Protein AF-A0A2R6G5T6-F1 (afdb_monomer_lite)

Radius of gyration: 31.31 Å; chains: 1; bounding box: 74×62×51 Å

Sequence (85 aa):
MPDYTITLLERDQAQLEQLAEEEFVSREEAIEELLRAGIEAYRTGGSDDVAGTDISEEFADDMWDTAEDPGARGESHGQDDGYSF

Foldseek 3Di:
DDDDDDDDDPVVVVVLVVVCVPPHPDSVVSVVVVVVVVCVVVCVPDDPPPPDPPPVVVVVVVVVVVPPDPPPPDDDDDDDDDDDD

pLDDT: mean 72.75, std 19.82, range [36.94, 97.69]

Structure (mmCIF, N/CA/C/O backbone):
data_AF-A0A2R6G5T6-F1
#
_entry.id   AF-A0A2R6G5T6-F1
#
loop_
_atom_site.group_PDB
_atom_site.id
_atom_site.type_symbol
_atom_site.label_atom_id
_atom_site.label_alt_id
_atom_site.label_comp_id
_atom_site.label_asym_id
_atom_site.label_entity_id
_atom_site.label_seq_id
_atom_site.pdbx_PDB_ins_code
_atom_site.Cartn_x
_atom_site.Cartn_y
_atom_site.Cartn_z
_atom_site.occupancy
_atom_site.B_iso_or_equiv
_atom_site.auth_seq_id
_atom_site.auth_comp_id
_atom_site.auth_asym_id
_atom_site.auth_atom_id
_atom_site.pdbx_PDB_model_num
ATOM 1 N N . MET A 1 1 ? -10.529 9.948 -12.231 1.00 74.69 1 MET A N 1
ATOM 2 C CA . MET A 1 1 ? -9.909 8.721 -12.766 1.00 74.69 1 MET A CA 1
ATOM 3 C C . MET A 1 1 ? -11.019 7.804 -13.257 1.00 74.69 1 MET A C 1
ATOM 5 O O . MET A 1 1 ? -12.144 8.014 -12.823 1.00 74.69 1 MET A O 1
ATOM 9 N N . PRO A 1 2 ? -10.768 6.874 -14.191 1.00 84.94 2 PRO A N 1
ATOM 10 C CA . PRO A 1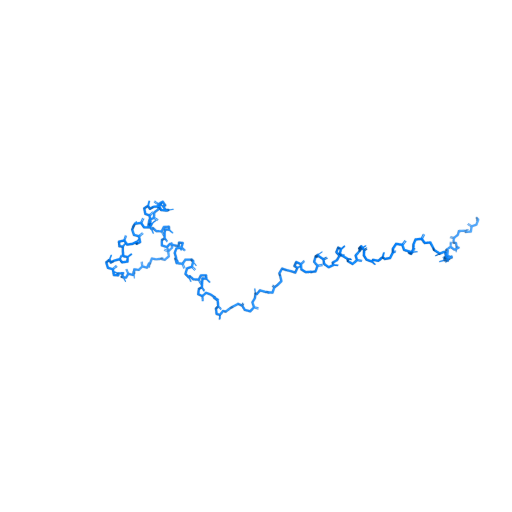 2 ? -11.715 5.793 -14.458 1.00 84.94 2 PRO A CA 1
ATOM 11 C C . PRO A 1 2 ? -11.850 4.882 -13.228 1.00 84.94 2 PRO A C 1
ATOM 13 O O . PRO A 1 2 ? -10.851 4.595 -12.572 1.00 84.94 2 PRO A O 1
ATOM 16 N N . ASP A 1 3 ? -13.069 4.426 -12.946 1.00 89.12 3 ASP A N 1
ATOM 17 C CA . ASP A 1 3 ? -13.375 3.542 -11.820 1.00 89.12 3 ASP A CA 1
ATOM 18 C C . ASP A 1 3 ? -13.380 2.072 -12.252 1.00 89.12 3 ASP A C 1
ATOM 20 O O . ASP A 1 3 ? -13.966 1.709 -13.277 1.00 89.12 3 ASP A O 1
ATOM 24 N N . TYR A 1 4 ? -12.766 1.213 -11.440 1.00 88.12 4 TYR A N 1
ATOM 25 C CA . TYR A 1 4 ? -12.715 -0.230 -11.667 1.00 88.12 4 TYR A CA 1
ATOM 26 C C . TYR A 1 4 ? -13.186 -0.989 -10.429 1.00 88.12 4 TYR A C 1
ATOM 28 O O . TYR A 1 4 ? -12.975 -0.569 -9.295 1.00 88.12 4 TYR A O 1
ATOM 36 N N . THR A 1 5 ? -13.809 -2.146 -10.643 1.00 89.81 5 THR A N 1
ATOM 37 C CA . THR A 1 5 ? -14.225 -3.048 -9.565 1.00 89.81 5 THR A CA 1
ATOM 38 C C . THR A 1 5 ? -13.573 -4.403 -9.771 1.00 89.81 5 THR A C 1
ATOM 40 O O . THR A 1 5 ? -13.726 -5.019 -10.824 1.00 89.81 5 THR A O 1
ATOM 43 N N . ILE A 1 6 ? -12.857 -4.866 -8.750 1.00 88.12 6 ILE A N 1
ATOM 44 C CA . ILE A 1 6 ? -12.211 -6.177 -8.723 1.00 88.12 6 ILE A CA 1
ATOM 45 C C . ILE A 1 6 ? -12.706 -6.961 -7.512 1.00 88.12 6 ILE A C 1
ATOM 47 O O . ILE A 1 6 ? -13.063 -6.384 -6.485 1.00 88.12 6 ILE A O 1
ATOM 51 N N . THR A 1 7 ? -12.726 -8.284 -7.628 1.00 93.44 7 THR A N 1
ATOM 52 C CA . THR A 1 7 ? -13.061 -9.172 -6.514 1.00 93.44 7 THR A CA 1
ATOM 53 C C . THR A 1 7 ? -11.798 -9.871 -6.048 1.00 93.44 7 THR A C 1
ATOM 55 O O . THR A 1 7 ? -11.112 -10.508 -6.843 1.00 93.44 7 THR A O 1
ATOM 58 N N . LEU A 1 8 ? -11.505 -9.745 -4.757 1.00 92.25 8 LEU A N 1
ATOM 59 C CA . LEU A 1 8 ? -10.366 -10.379 -4.101 1.00 92.25 8 LEU A CA 1
ATOM 60 C C . LEU A 1 8 ? -10.856 -11.477 -3.159 1.00 92.25 8 LEU A C 1
ATOM 62 O O . LEU A 1 8 ? -11.966 -11.390 -2.623 1.00 92.25 8 LEU A O 1
ATOM 66 N N . LEU A 1 9 ? -10.017 -12.484 -2.923 1.00 97.69 9 LEU A N 1
ATOM 67 C CA . LEU A 1 9 ? -10.258 -13.454 -1.859 1.00 97.69 9 LEU A CA 1
ATOM 68 C C . LEU A 1 9 ? -10.218 -12.745 -0.498 1.00 97.69 9 LEU A C 1
ATOM 70 O O . LEU A 1 9 ? -9.492 -11.771 -0.325 1.00 97.69 9 LEU A O 1
ATOM 74 N N . GLU A 1 10 ? -10.973 -13.250 0.480 1.00 95.44 10 GLU A N 1
ATOM 75 C CA . GLU A 1 10 ? -11.092 -12.635 1.815 1.00 95.44 10 GLU A CA 1
ATOM 76 C C . GLU A 1 10 ? -9.727 -12.407 2.485 1.00 95.44 10 GLU A C 1
ATOM 78 O O . GLU A 1 10 ? -9.468 -11.343 3.039 1.00 95.44 10 GLU A O 1
ATOM 83 N N . ARG A 1 11 ? -8.814 -13.377 2.355 1.00 96.38 11 ARG A N 1
ATOM 84 C CA . ARG A 1 11 ? -7.446 -13.268 2.877 1.00 96.38 11 ARG A CA 1
ATOM 85 C C . ARG A 1 11 ? -6.680 -12.085 2.278 1.00 96.38 11 ARG A C 1
ATOM 87 O O . ARG A 1 11 ? -5.977 -11.394 3.009 1.00 96.38 11 ARG A O 1
ATOM 94 N N . ASP A 1 12 ? -6.800 -11.878 0.972 1.00 95.06 12 ASP A N 1
ATOM 95 C CA . ASP A 1 12 ? -6.057 -10.833 0.264 1.00 95.06 12 ASP A CA 1
ATOM 96 C C . ASP A 1 12 ? -6.646 -9.451 0.577 1.00 95.06 12 ASP A C 1
ATOM 98 O O . ASP A 1 12 ? -5.910 -8.473 0.664 1.00 95.06 12 ASP A O 1
ATOM 102 N N . GLN A 1 13 ? -7.962 -9.374 0.820 1.00 93.75 13 GLN A N 1
ATOM 103 C CA . GLN A 1 13 ? -8.603 -8.154 1.319 1.00 93.75 13 GLN A CA 1
ATOM 104 C C . GLN A 1 13 ? -8.052 -7.767 2.689 1.00 93.75 13 GLN A C 1
ATOM 106 O O . GLN A 1 13 ? -7.586 -6.644 2.841 1.00 93.75 13 GLN A O 1
ATOM 111 N N . ALA A 1 14 ? -8.035 -8.706 3.640 1.00 94.69 14 ALA A N 1
ATOM 112 C CA . ALA A 1 14 ? -7.516 -8.457 4.982 1.00 94.69 14 ALA A CA 1
ATOM 113 C C . ALA A 1 14 ? -6.034 -8.046 4.961 1.00 94.69 14 ALA A C 1
ATOM 115 O O . ALA A 1 14 ? -5.626 -7.147 5.690 1.00 94.69 14 ALA A O 1
ATOM 116 N N . GLN A 1 15 ? -5.229 -8.671 4.095 1.00 94.88 15 GLN A N 1
ATOM 117 C CA . GLN A 1 15 ? -3.820 -8.315 3.941 1.00 94.88 15 GLN A CA 1
ATOM 118 C C . GLN A 1 15 ? -3.633 -6.906 3.363 1.00 94.88 15 GLN A C 1
ATOM 120 O O . GLN A 1 15 ? -2.783 -6.161 3.843 1.00 94.88 15 GLN A O 1
ATOM 125 N N . LEU A 1 16 ? -4.417 -6.537 2.348 1.00 93.62 16 LEU A N 1
ATOM 126 C CA . LEU A 1 16 ? -4.377 -5.197 1.765 1.00 93.62 16 LEU A CA 1
ATOM 127 C C . LEU A 1 16 ? -4.816 -4.131 2.773 1.00 93.62 16 LEU A C 1
ATOM 129 O O . LEU A 1 16 ? -4.251 -3.045 2.796 1.00 93.62 16 LEU A O 1
ATOM 133 N N . GLU A 1 17 ? -5.824 -4.435 3.586 1.00 93.62 17 GLU A N 1
ATOM 134 C CA . GLU A 1 17 ? -6.349 -3.525 4.605 1.00 93.62 17 GLU A CA 1
ATOM 135 C C . GLU A 1 17 ? -5.304 -3.265 5.693 1.00 93.62 17 GLU A C 1
ATOM 137 O O . GLU A 1 17 ? -5.004 -2.110 5.979 1.00 93.62 17 GLU A O 1
ATOM 142 N N . GLN A 1 18 ? -4.652 -4.322 6.183 1.00 94.75 18 GLN A N 1
ATOM 143 C CA . GLN A 1 18 ? -3.535 -4.196 7.116 1.00 94.75 18 GLN A CA 1
ATOM 144 C C . GLN A 1 18 ? -2.385 -3.364 6.522 1.00 94.75 18 GLN A C 1
ATOM 146 O O . GLN A 1 18 ? -1.913 -2.424 7.155 1.00 94.75 18 GLN A O 1
ATOM 151 N N . LEU A 1 19 ? -1.955 -3.673 5.293 1.00 93.88 19 LEU A N 1
ATOM 152 C CA . LEU A 1 19 ? -0.882 -2.931 4.622 1.00 93.88 19 LEU A CA 1
ATOM 153 C C . LEU A 1 19 ? -1.232 -1.443 4.467 1.00 93.88 19 LEU A C 1
ATOM 155 O O . LEU A 1 19 ? -0.393 -0.577 4.709 1.00 93.88 19 LEU A O 1
ATOM 159 N N . ALA A 1 20 ? -2.473 -1.146 4.073 1.00 94.44 20 ALA A N 1
ATOM 160 C CA . ALA A 1 20 ? -2.946 0.221 3.897 1.00 94.44 20 ALA A CA 1
ATOM 161 C C . ALA A 1 20 ? -2.942 1.010 5.213 1.00 94.44 20 ALA A C 1
ATOM 163 O O . ALA A 1 20 ? -2.584 2.182 5.203 1.00 94.44 20 ALA A O 1
ATOM 164 N N . GLU A 1 21 ? -3.315 0.384 6.331 1.00 94.62 21 GLU A N 1
ATOM 165 C CA . GLU A 1 21 ? -3.304 1.020 7.653 1.00 94.62 21 GLU A CA 1
ATOM 166 C C . GLU A 1 21 ? -1.889 1.280 8.188 1.00 94.62 21 GLU A C 1
ATOM 168 O O . GLU A 1 21 ? -1.676 2.269 8.892 1.00 94.62 21 GLU A O 1
ATOM 173 N N . GLU A 1 22 ? -0.930 0.401 7.887 1.00 95.00 22 GLU A N 1
ATOM 174 C CA . GLU A 1 22 ? 0.438 0.507 8.407 1.00 95.00 22 GLU A CA 1
ATOM 175 C C . GLU A 1 22 ? 1.298 1.517 7.630 1.00 95.00 22 GLU A C 1
ATOM 177 O O . GLU A 1 22 ? 2.112 2.217 8.238 1.00 95.00 22 GLU A O 1
ATOM 182 N N . GLU A 1 23 ? 1.127 1.612 6.307 1.00 92.19 23 GLU A N 1
ATOM 183 C CA . GLU A 1 23 ? 2.070 2.332 5.434 1.00 92.19 23 GLU A CA 1
ATOM 184 C C . GLU A 1 23 ? 1.465 3.500 4.638 1.00 92.19 23 GLU A C 1
ATOM 186 O O . GLU A 1 23 ? 2.221 4.321 4.113 1.00 92.19 23 GLU A O 1
ATOM 191 N N . PHE A 1 24 ? 0.136 3.630 4.558 1.00 96.38 24 PHE A N 1
ATOM 192 C CA . PHE A 1 24 ? -0.515 4.578 3.646 1.00 96.38 24 PHE A CA 1
ATOM 193 C C . PHE A 1 24 ? -1.539 5.477 4.340 1.00 96.38 24 PHE A C 1
ATOM 195 O O . PHE A 1 24 ? -2.060 5.180 5.413 1.00 96.38 24 PHE A O 1
ATOM 202 N N . VAL A 1 25 ? -1.860 6.612 3.710 1.00 93.25 25 VAL A N 1
ATOM 203 C CA . VAL A 1 25 ? -2.899 7.521 4.223 1.00 93.25 25 VAL A CA 1
ATOM 204 C C . VAL A 1 25 ? -4.291 6.987 3.889 1.00 93.25 25 VAL A C 1
ATOM 206 O O . VAL A 1 25 ? -5.259 7.251 4.606 1.00 93.25 25 VAL A O 1
ATOM 209 N N . SER A 1 26 ? -4.410 6.238 2.790 1.00 92.69 26 SER A N 1
ATOM 210 C CA . SER A 1 26 ? -5.668 5.641 2.356 1.00 92.69 26 SER A CA 1
ATOM 211 C C . SER A 1 26 ? -5.471 4.321 1.617 1.00 92.69 26 SER A C 1
ATOM 213 O O . SER A 1 26 ? -4.441 4.067 0.994 1.00 92.69 26 SER A O 1
ATOM 215 N N . ARG A 1 27 ? -6.524 3.499 1.618 1.00 90.31 27 ARG A N 1
ATOM 216 C CA . ARG A 1 27 ? -6.571 2.251 0.848 1.00 90.31 27 ARG A CA 1
ATOM 217 C C . ARG A 1 27 ? -6.432 2.478 -0.660 1.00 90.31 27 ARG A C 1
ATOM 219 O O . ARG A 1 27 ? -5.838 1.647 -1.336 1.00 90.31 27 ARG A O 1
ATOM 226 N N . GLU A 1 28 ? -6.983 3.569 -1.193 1.00 91.44 28 GLU A N 1
ATOM 227 C CA . GLU A 1 28 ? -6.840 3.918 -2.614 1.00 91.44 28 GLU A CA 1
ATOM 228 C C . GLU A 1 28 ? -5.381 4.185 -2.987 1.00 91.44 28 GLU A C 1
ATOM 230 O O . GLU A 1 28 ? -4.902 3.628 -3.969 1.00 91.44 28 GLU A O 1
ATOM 235 N N . GLU A 1 29 ? -4.653 4.935 -2.159 1.00 92.62 29 GLU A N 1
ATOM 236 C CA . GLU A 1 29 ? -3.222 5.192 -2.355 1.00 92.62 29 GLU A CA 1
ATOM 237 C C . GLU A 1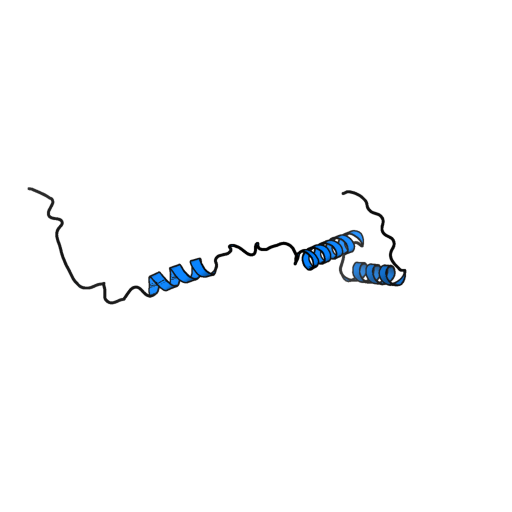 29 ? -2.401 3.893 -2.328 1.00 92.62 29 GLU A C 1
ATOM 239 O O . GLU A 1 29 ? -1.599 3.647 -3.228 1.00 92.62 29 GLU A O 1
ATOM 244 N N . ALA A 1 30 ? -2.670 3.014 -1.357 1.00 93.50 30 ALA A N 1
ATOM 245 C CA . ALA A 1 30 ? -2.020 1.706 -1.271 1.00 93.50 30 ALA A CA 1
ATOM 246 C C . ALA A 1 30 ? -2.254 0.857 -2.535 1.00 93.50 30 ALA A C 1
ATOM 248 O O . ALA A 1 30 ? -1.341 0.199 -3.035 1.00 93.50 30 ALA A O 1
ATOM 249 N N . ILE A 1 31 ? -3.478 0.880 -3.077 1.00 93.50 31 ILE A N 1
ATOM 250 C CA . ILE A 1 31 ? -3.829 0.161 -4.308 1.00 93.50 31 ILE A CA 1
ATOM 251 C C . ILE A 1 31 ? -3.108 0.761 -5.517 1.00 93.50 31 ILE A C 1
ATOM 253 O O . ILE A 1 31 ? -2.602 0.009 -6.349 1.00 93.50 31 ILE A O 1
ATOM 257 N N . GLU A 1 32 ? -3.054 2.087 -5.637 1.00 92.44 32 GLU A N 1
ATOM 258 C CA . GLU A 1 32 ? -2.377 2.748 -6.755 1.00 92.44 32 GLU A CA 1
ATOM 259 C C . GLU A 1 32 ? -0.880 2.432 -6.783 1.00 92.44 32 GLU A C 1
ATOM 261 O O . GLU A 1 32 ? -0.360 2.043 -7.834 1.00 92.44 32 GLU A O 1
ATOM 266 N N . GLU A 1 33 ? -0.197 2.526 -5.642 1.00 93.56 33 GLU A N 1
ATOM 267 C CA . GLU A 1 33 ? 1.233 2.222 -5.559 1.00 93.56 33 GLU A CA 1
ATOM 268 C C . GLU A 1 33 ? 1.511 0.729 -5.779 1.00 93.56 33 GLU A C 1
ATOM 270 O O . GLU A 1 33 ? 2.429 0.379 -6.525 1.00 93.56 33 GLU A O 1
ATOM 275 N N . LEU A 1 34 ? 0.669 -0.167 -5.247 1.00 92.62 34 LEU A N 1
ATOM 276 C CA . LEU A 1 34 ? 0.772 -1.607 -5.506 1.00 92.62 34 LEU A CA 1
ATOM 277 C C . LEU A 1 34 ? 0.626 -1.931 -7.000 1.00 92.62 34 LEU A C 1
ATOM 279 O O . LEU A 1 34 ? 1.414 -2.700 -7.557 1.00 92.62 34 LEU A O 1
ATOM 283 N N . LEU A 1 35 ? -0.375 -1.348 -7.666 1.00 92.00 35 LEU A N 1
ATOM 284 C CA . LEU A 1 35 ? -0.600 -1.555 -9.096 1.00 92.00 35 LEU A CA 1
ATOM 285 C C . LEU A 1 35 ? 0.526 -0.947 -9.934 1.00 92.00 35 LEU A C 1
ATOM 287 O O . LEU A 1 35 ? 0.956 -1.575 -10.901 1.00 92.00 35 LEU A O 1
ATOM 291 N N . ARG A 1 36 ? 1.039 0.232 -9.565 1.00 93.12 36 ARG A N 1
ATOM 292 C CA . ARG A 1 36 ? 2.196 0.853 -10.226 1.00 93.12 36 ARG A CA 1
ATOM 293 C C . ARG A 1 36 ? 3.420 -0.054 -10.141 1.00 93.12 36 ARG A C 1
ATOM 295 O O . ARG A 1 36 ? 3.984 -0.378 -11.186 1.00 93.12 36 ARG A O 1
ATOM 302 N N . ALA A 1 37 ? 3.786 -0.491 -8.938 1.00 91.81 37 ALA A N 1
ATOM 303 C CA . ALA A 1 37 ? 4.936 -1.362 -8.710 1.00 91.81 37 ALA A CA 1
ATOM 304 C C . ALA A 1 37 ? 4.788 -2.699 -9.452 1.00 91.81 37 ALA A C 1
ATOM 306 O O . ALA A 1 37 ? 5.730 -3.175 -10.084 1.00 91.81 37 ALA A O 1
ATOM 307 N N . GLY A 1 38 ? 3.585 -3.281 -9.445 1.00 91.19 38 GLY A N 1
ATOM 308 C CA . GLY A 1 38 ? 3.278 -4.482 -10.220 1.00 91.19 38 GLY A CA 1
ATOM 309 C C . GLY A 1 38 ? 3.461 -4.263 -11.723 1.00 91.19 38 GLY A C 1
ATOM 310 O O . GLY A 1 38 ? 4.146 -5.039 -12.383 1.00 91.19 38 GLY A O 1
ATOM 311 N N . ILE A 1 39 ? 2.901 -3.186 -12.278 1.00 90.56 39 ILE A N 1
ATOM 312 C CA . ILE A 1 39 ? 3.049 -2.860 -13.703 1.00 90.56 39 ILE A CA 1
ATOM 313 C C . ILE A 1 39 ? 4.522 -2.642 -14.068 1.00 90.56 39 ILE A C 1
ATOM 315 O O . ILE A 1 39 ? 4.952 -3.109 -15.119 1.00 90.56 39 ILE A O 1
ATOM 319 N N . GLU A 1 40 ? 5.295 -1.956 -13.229 1.00 87.81 40 GLU A N 1
ATOM 320 C CA . GLU A 1 40 ? 6.728 -1.736 -13.445 1.00 87.81 40 GLU A CA 1
ATOM 321 C C . GLU A 1 40 ? 7.516 -3.050 -13.434 1.00 87.81 40 GLU A C 1
ATOM 323 O O . GLU A 1 40 ? 8.253 -3.331 -14.379 1.00 87.81 40 GLU A O 1
ATOM 328 N N . ALA A 1 41 ? 7.288 -3.910 -12.439 1.00 87.44 41 ALA A N 1
ATOM 329 C CA . ALA A 1 41 ? 7.943 -5.214 -12.341 1.00 87.44 41 ALA A CA 1
ATOM 330 C C . ALA A 1 41 ? 7.648 -6.111 -13.559 1.00 87.44 41 ALA A C 1
ATOM 332 O O . ALA A 1 41 ? 8.534 -6.809 -14.061 1.00 87.44 41 ALA A O 1
ATOM 333 N N . TYR A 1 42 ? 6.414 -6.065 -14.071 1.00 81.88 42 TYR A N 1
ATOM 334 C CA . TYR A 1 42 ? 5.985 -6.842 -15.238 1.00 81.88 42 TYR A CA 1
ATOM 335 C C . TYR A 1 42 ? 6.265 -6.164 -16.591 1.00 81.88 42 TYR A C 1
ATOM 337 O O . TYR A 1 42 ? 6.143 -6.816 -17.629 1.00 81.88 42 TYR A O 1
ATOM 345 N N . ARG A 1 43 ? 6.702 -4.896 -16.626 1.00 76.06 43 ARG A N 1
ATOM 346 C CA . ARG A 1 43 ? 7.156 -4.225 -17.864 1.00 76.06 43 ARG A CA 1
ATOM 347 C C . ARG A 1 43 ? 8.498 -4.737 -18.387 1.00 76.06 43 ARG A C 1
ATOM 349 O O . ARG A 1 43 ? 8.898 -4.359 -19.484 1.00 76.06 43 ARG A O 1
ATOM 356 N N . THR A 1 44 ? 9.146 -5.658 -17.680 1.00 62.81 44 THR A N 1
ATOM 357 C CA . THR A 1 44 ? 10.429 -6.280 -18.055 1.00 62.81 44 THR A CA 1
ATOM 358 C C . THR A 1 44 ? 10.399 -7.134 -19.339 1.00 62.81 44 THR A C 1
ATOM 360 O O . THR A 1 44 ? 11.406 -7.736 -19.696 1.00 62.81 44 THR A O 1
ATOM 363 N N . GLY A 1 45 ? 9.289 -7.160 -20.085 1.00 56.88 45 GLY A N 1
ATOM 364 C CA . GLY A 1 45 ? 9.169 -7.826 -21.388 1.00 56.88 45 GLY A CA 1
ATOM 365 C C . GLY A 1 45 ? 9.141 -6.907 -22.617 1.00 56.88 45 GLY A C 1
ATOM 366 O O . GLY A 1 45 ? 8.750 -7.382 -23.681 1.00 56.88 45 GLY A O 1
ATOM 367 N N . GLY A 1 46 ? 9.476 -5.613 -22.506 1.00 52.28 46 GLY A N 1
ATOM 368 C CA . GLY A 1 46 ? 9.284 -4.685 -23.632 1.00 52.28 46 GLY A CA 1
ATOM 369 C C . GLY A 1 46 ? 10.089 -3.387 -23.625 1.00 52.28 46 GLY A C 1
ATOM 370 O O . GLY A 1 46 ? 9.595 -2.394 -24.147 1.00 52.28 46 GLY A O 1
ATOM 371 N N . SER A 1 47 ? 11.296 -3.372 -23.063 1.00 50.41 47 SER A N 1
ATOM 372 C CA . SER A 1 47 ? 12.211 -2.237 -23.223 1.00 50.41 47 SER A CA 1
ATOM 373 C C . SER A 1 47 ? 13.635 -2.725 -23.459 1.00 50.41 47 SER A C 1
ATOM 375 O O . SER A 1 47 ? 14.448 -2.820 -22.543 1.00 50.41 47 SER A O 1
ATOM 377 N N . ASP A 1 48 ? 13.919 -2.954 -24.737 1.00 51.97 48 ASP A N 1
ATOM 378 C CA . ASP A 1 48 ? 15.225 -2.804 -25.396 1.00 51.97 48 ASP A CA 1
ATOM 379 C C . ASP A 1 48 ? 15.678 -1.313 -25.384 1.00 51.97 48 ASP A C 1
ATOM 381 O O . ASP A 1 48 ? 16.313 -0.824 -26.305 1.00 51.97 48 ASP A O 1
ATOM 385 N N . ASP A 1 49 ? 15.307 -0.556 -24.344 1.00 50.56 49 ASP A N 1
ATOM 386 C CA . ASP A 1 49 ? 15.440 0.906 -24.236 1.00 50.56 49 ASP A CA 1
ATOM 387 C C . ASP A 1 49 ? 16.071 1.288 -22.885 1.00 50.56 49 ASP A C 1
ATOM 389 O O . ASP A 1 49 ? 15.702 2.257 -22.226 1.00 50.56 49 ASP A O 1
ATOM 393 N N . VAL A 1 50 ? 17.081 0.522 -22.466 1.00 47.47 50 VAL A N 1
ATOM 394 C CA . VAL A 1 50 ? 18.194 1.096 -21.692 1.00 47.47 50 VAL A CA 1
ATOM 395 C C . VAL A 1 50 ? 19.245 1.544 -22.708 1.00 47.47 50 VAL A C 1
ATOM 397 O O . VAL A 1 50 ? 20.364 1.044 -22.747 1.00 47.47 50 VAL A O 1
ATOM 400 N N . ALA A 1 51 ? 18.844 2.443 -23.602 1.00 52.09 51 ALA A N 1
ATOM 401 C CA . ALA A 1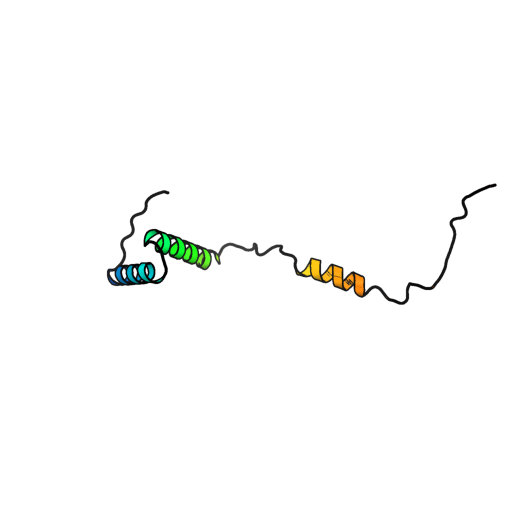 51 ? 19.741 3.152 -24.494 1.00 52.09 51 ALA A CA 1
ATOM 402 C C . ALA A 1 51 ? 19.839 4.598 -23.999 1.00 52.09 51 ALA A C 1
ATOM 404 O O . ALA A 1 51 ? 18.890 5.369 -24.113 1.00 52.09 51 ALA A O 1
ATOM 405 N N . GLY A 1 52 ? 21.005 4.954 -23.458 1.00 51.75 52 GLY A N 1
ATOM 406 C CA . GLY A 1 52 ? 21.467 6.341 -23.462 1.00 51.75 52 GLY A CA 1
ATOM 407 C C . GLY A 1 52 ? 21.244 7.161 -22.193 1.00 51.75 52 GLY A C 1
ATOM 408 O O . GLY A 1 52 ? 20.707 8.260 -22.271 1.00 51.75 52 GLY A O 1
ATOM 409 N N . THR A 1 53 ? 21.780 6.717 -21.058 1.00 48.94 53 THR A N 1
ATOM 410 C CA . THR A 1 53 ? 22.583 7.669 -20.276 1.00 48.94 53 THR A CA 1
ATOM 411 C C . THR A 1 53 ? 24.009 7.175 -20.369 1.00 48.94 53 THR A C 1
ATOM 413 O O . THR A 1 53 ? 24.401 6.238 -19.672 1.00 48.94 53 THR A O 1
ATOM 416 N N . ASP A 1 54 ? 24.744 7.750 -21.312 1.00 56.88 54 ASP A N 1
ATOM 417 C CA . ASP A 1 54 ? 26.137 7.436 -21.571 1.00 56.88 54 ASP A CA 1
ATOM 418 C C . ASP A 1 54 ? 27.023 8.034 -20.470 1.00 56.88 54 ASP A C 1
ATOM 420 O O . ASP A 1 54 ? 27.723 9.025 -20.640 1.00 56.88 54 ASP A O 1
ATOM 424 N N . ILE A 1 55 ? 26.945 7.436 -19.280 1.00 58.59 55 ILE A N 1
ATOM 425 C CA . ILE A 1 55 ? 27.869 7.731 -18.178 1.00 58.59 55 ILE A CA 1
ATOM 426 C C . ILE A 1 55 ? 29.295 7.320 -18.597 1.00 58.59 55 ILE A C 1
ATOM 428 O O . ILE A 1 55 ? 30.277 7.841 -18.083 1.00 58.59 55 ILE A O 1
ATOM 432 N N . SER A 1 56 ? 29.418 6.401 -19.557 1.00 60.53 56 SER A N 1
ATOM 433 C CA . SER A 1 56 ? 30.680 5.976 -20.154 1.00 60.53 56 SER A CA 1
ATOM 434 C C . SER A 1 56 ? 31.345 7.055 -21.019 1.00 60.53 56 SER A C 1
ATOM 436 O O . SER A 1 56 ? 32.555 7.212 -20.897 1.00 60.53 56 SER A O 1
ATOM 438 N N . GLU A 1 57 ? 30.608 7.811 -21.838 1.00 58.03 57 GLU A N 1
ATOM 439 C CA . GLU A 1 57 ? 31.138 8.912 -22.663 1.00 58.03 57 GLU A CA 1
ATOM 440 C C . GLU A 1 57 ? 31.608 10.096 -21.805 1.00 58.03 57 GLU A C 1
ATOM 442 O O . GLU A 1 57 ? 32.713 10.587 -22.022 1.00 58.03 57 GLU A O 1
ATOM 447 N N . GLU A 1 58 ? 30.843 10.502 -20.782 1.00 58.09 58 GLU A N 1
ATOM 448 C CA . GLU A 1 58 ? 31.233 11.605 -19.879 1.00 58.09 58 GLU A CA 1
ATOM 449 C C . GLU A 1 58 ? 32.493 11.263 -19.062 1.00 58.09 58 GLU A C 1
ATOM 451 O O . GLU A 1 58 ? 33.372 12.101 -18.882 1.00 58.09 58 GLU A O 1
ATOM 456 N N . PHE A 1 59 ? 32.637 10.007 -18.622 1.00 61.91 59 PHE A N 1
ATOM 457 C CA . PHE A 1 59 ? 33.863 9.539 -17.963 1.00 61.91 59 PHE A CA 1
ATOM 458 C C . PHE A 1 59 ? 35.036 9.328 -18.934 1.00 61.91 59 PHE A C 1
ATOM 460 O O . PHE A 1 59 ? 36.190 9.416 -18.513 1.00 61.91 59 PHE A O 1
ATOM 467 N N . ALA A 1 60 ? 34.771 9.005 -20.203 1.00 63.91 60 ALA A N 1
ATOM 468 C CA . ALA A 1 60 ? 35.816 8.782 -21.198 1.00 63.91 60 ALA A CA 1
ATOM 469 C C . ALA A 1 60 ? 36.462 10.095 -21.666 1.00 63.91 60 ALA A C 1
ATOM 471 O O . ALA A 1 60 ? 37.680 10.115 -21.839 1.00 63.91 60 ALA A O 1
ATOM 472 N N . ASP A 1 61 ? 35.684 11.171 -21.818 1.00 61.44 61 ASP A N 1
ATOM 473 C CA . ASP A 1 61 ? 36.184 12.494 -22.227 1.00 61.44 61 ASP A CA 1
ATOM 474 C C . ASP A 1 61 ? 37.177 13.053 -21.185 1.00 61.44 61 ASP A C 1
ATOM 476 O O . ASP A 1 61 ? 38.301 13.425 -21.518 1.00 61.44 61 ASP A O 1
ATOM 480 N N . ASP A 1 62 ? 36.835 12.951 -19.894 1.00 60.75 62 ASP A N 1
ATOM 481 C CA . ASP A 1 62 ? 37.663 13.433 -18.774 1.00 60.75 62 ASP A CA 1
ATOM 482 C C . ASP A 1 62 ? 38.962 12.611 -18.579 1.00 60.75 62 ASP A C 1
ATOM 484 O O . ASP A 1 62 ? 39.983 13.128 -18.114 1.00 60.75 62 ASP A O 1
ATOM 488 N N . MET A 1 63 ? 38.959 11.321 -18.953 1.00 63.97 63 MET A N 1
ATOM 489 C CA . MET A 1 63 ? 40.156 10.463 -18.918 1.00 63.97 63 MET A CA 1
ATOM 490 C C . MET A 1 63 ? 41.047 10.610 -20.156 1.00 63.97 63 MET A C 1
ATOM 492 O O . MET A 1 63 ? 42.249 10.344 -20.069 1.00 63.97 63 MET A O 1
ATOM 496 N N . TRP A 1 64 ? 40.492 11.014 -21.302 1.00 59.66 64 TRP A N 1
ATOM 497 C CA . TRP A 1 64 ? 41.266 11.256 -22.521 1.00 59.66 64 TRP A CA 1
ATOM 498 C C . TRP A 1 64 ? 42.036 12.581 -22.433 1.00 59.66 64 TRP A C 1
ATOM 500 O O . TRP A 1 64 ? 43.212 12.626 -22.794 1.00 59.66 64 TRP A O 1
ATOM 510 N N . ASP A 1 65 ? 41.437 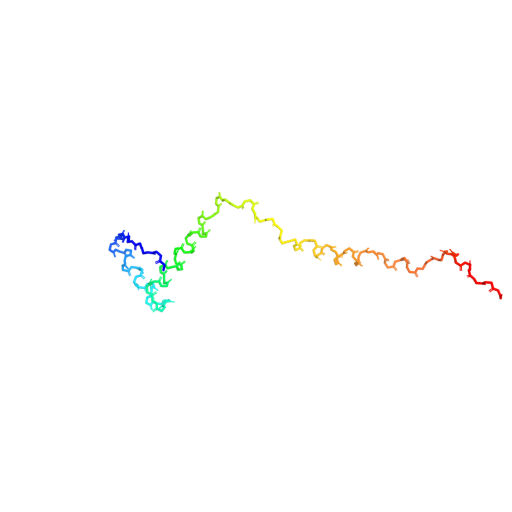13.603 -21.815 1.00 56.97 65 ASP A N 1
ATOM 511 C CA . ASP A 1 65 ? 42.049 14.924 -21.594 1.00 56.97 65 ASP A CA 1
ATOM 512 C C . ASP A 1 65 ? 43.196 14.896 -20.554 1.00 56.97 65 ASP A C 1
ATOM 514 O O . ASP A 1 65 ? 44.066 15.767 -20.525 1.00 56.97 65 ASP A O 1
ATOM 518 N N . THR A 1 66 ? 43.258 13.860 -19.703 1.00 59.78 66 THR A N 1
ATOM 519 C CA . THR A 1 66 ? 44.373 13.639 -18.755 1.00 59.78 66 THR A CA 1
ATOM 520 C C . THR A 1 66 ? 45.439 12.653 -19.241 1.00 59.78 66 THR A C 1
ATOM 522 O O . THR A 1 66 ? 46.498 12.552 -18.612 1.00 59.78 66 THR A O 1
ATOM 525 N N . ALA A 1 67 ? 45.195 11.930 -20.337 1.00 59.28 67 ALA A N 1
ATOM 526 C CA . ALA A 1 67 ? 46.132 10.959 -20.908 1.00 59.28 67 ALA A CA 1
ATOM 527 C C . ALA A 1 67 ? 46.952 11.515 -22.088 1.00 59.28 67 ALA A C 1
ATOM 529 O O . ALA A 1 67 ? 47.925 10.872 -22.499 1.00 59.28 67 ALA A O 1
ATOM 530 N N . GLU A 1 68 ? 46.616 12.702 -22.609 1.00 52.59 68 GLU A N 1
ATOM 531 C CA . GLU A 1 68 ? 47.415 13.404 -23.618 1.00 52.59 68 GLU A CA 1
ATOM 532 C C . GLU A 1 68 ? 48.672 14.036 -22.978 1.00 52.59 68 GLU A C 1
ATOM 534 O O . GLU A 1 68 ? 48.715 15.183 -22.548 1.00 52.59 68 GLU A O 1
ATOM 539 N N . ASP A 1 69 ? 49.684 13.178 -22.841 1.00 51.31 69 ASP A N 1
ATOM 540 C CA . ASP A 1 69 ? 51.127 13.429 -22.782 1.00 51.31 69 ASP A CA 1
ATOM 541 C C . ASP A 1 69 ? 51.626 14.763 -22.154 1.00 51.31 69 ASP A C 1
ATOM 543 O O . ASP A 1 69 ? 51.706 15.794 -22.829 1.00 51.31 69 ASP A O 1
ATOM 547 N N . PRO A 1 70 ? 52.151 14.757 -20.907 1.00 52.38 70 PRO A N 1
ATOM 548 C CA . PRO A 1 70 ? 52.852 15.911 -20.329 1.00 52.38 70 PRO A CA 1
ATOM 549 C C . PRO A 1 70 ? 54.190 16.250 -21.033 1.00 52.38 70 PRO A C 1
ATOM 551 O O . PRO A 1 70 ? 54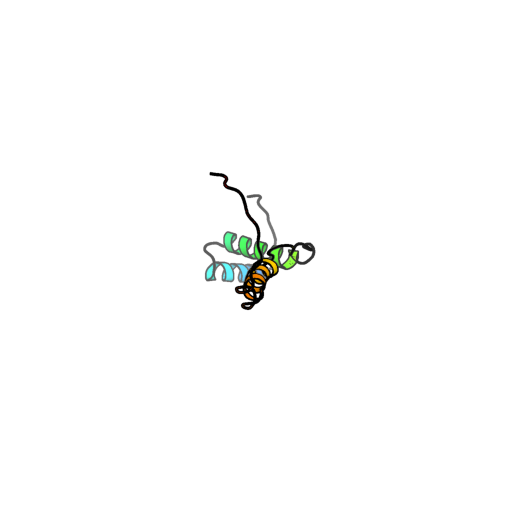.886 17.175 -20.602 1.00 52.38 70 PRO A O 1
ATOM 554 N N . GLY A 1 71 ? 54.568 15.522 -22.093 1.00 51.00 71 GLY A N 1
ATOM 555 C CA . GLY A 1 71 ? 55.763 15.735 -22.912 1.00 51.00 71 GLY A CA 1
ATOM 556 C C . GLY A 1 71 ? 55.620 16.761 -24.045 1.00 51.00 71 GLY A C 1
ATOM 557 O O . GLY A 1 71 ? 56.622 17.349 -24.448 1.00 51.00 71 GLY A O 1
ATOM 558 N N . ALA A 1 72 ? 54.409 17.079 -24.512 1.00 52.50 72 ALA A N 1
ATOM 559 C CA . ALA A 1 72 ? 54.214 17.955 -25.677 1.00 52.50 72 ALA A CA 1
ATOM 560 C C . ALA A 1 72 ? 54.334 19.469 -25.392 1.00 52.50 72 ALA A C 1
ATOM 562 O O . ALA A 1 72 ? 54.112 20.295 -26.278 1.00 52.50 72 ALA A O 1
ATOM 563 N N . ARG A 1 73 ? 54.716 19.884 -24.174 1.00 53.34 73 ARG A N 1
ATOM 564 C CA . ARG A 1 73 ? 54.899 21.314 -23.844 1.00 53.34 73 ARG A CA 1
ATOM 565 C C . ARG A 1 73 ? 56.281 21.872 -24.202 1.00 53.34 73 ARG A C 1
ATOM 567 O O . ARG A 1 73 ? 56.620 22.983 -23.793 1.00 53.34 73 ARG A O 1
ATOM 574 N N . GLY A 1 74 ? 57.091 21.144 -24.961 1.00 52.22 74 GLY A N 1
ATOM 575 C CA . GLY A 1 74 ? 58.407 21.635 -25.334 1.00 52.22 74 GLY A CA 1
ATOM 576 C C . GLY A 1 74 ? 58.959 20.989 -26.582 1.00 52.22 74 GLY A C 1
ATOM 577 O O . GLY A 1 74 ? 59.778 20.103 -26.448 1.00 52.22 74 GLY A O 1
ATOM 578 N N . GLU A 1 75 ? 58.583 21.499 -27.758 1.00 39.44 75 GLU A N 1
ATOM 579 C CA . GLU A 1 75 ? 59.475 21.597 -28.920 1.00 39.44 75 GLU A CA 1
ATOM 580 C C . GLU A 1 75 ? 58.858 22.504 -30.003 1.00 39.44 75 GLU A C 1
ATOM 582 O O . GLU A 1 75 ? 57.732 22.330 -30.454 1.00 39.44 75 GLU A O 1
ATOM 587 N N . SER A 1 76 ? 59.603 23.553 -30.353 1.00 49.22 76 SER A N 1
ATOM 588 C CA . SER A 1 76 ? 59.245 24.631 -31.278 1.00 49.22 76 SER A CA 1
ATOM 589 C C . SER A 1 76 ? 59.147 24.178 -32.734 1.00 49.22 76 SER A C 1
ATOM 591 O O . SER A 1 76 ? 59.964 23.355 -33.124 1.00 49.22 76 SER A O 1
ATOM 593 N N . HIS A 1 77 ? 58.284 24.820 -33.530 1.00 36.94 77 HIS A N 1
ATOM 594 C CA . HIS A 1 77 ? 58.417 25.262 -34.943 1.00 36.94 77 HIS A CA 1
ATOM 595 C C . HIS A 1 77 ? 57.027 25.843 -35.291 1.00 36.94 77 HIS A C 1
ATOM 597 O O . HIS A 1 77 ? 56.039 25.156 -35.097 1.00 36.94 77 HIS A O 1
ATOM 603 N N . GLY A 1 78 ? 56.783 27.076 -35.722 1.00 39.69 78 GLY A N 1
ATOM 604 C CA . GLY A 1 78 ? 57.550 28.065 -36.465 1.00 39.69 78 GLY A CA 1
ATOM 605 C C . GLY A 1 78 ? 56.571 28.677 -37.486 1.00 39.69 78 GLY A C 1
ATOM 606 O O . GLY A 1 78 ? 55.719 27.956 -37.996 1.00 39.69 78 GLY A O 1
ATOM 607 N N . GLN A 1 79 ? 56.733 29.969 -37.790 1.00 43.34 79 GLN A N 1
ATOM 608 C CA . GLN A 1 79 ? 56.065 30.719 -38.870 1.00 43.34 79 GLN A CA 1
ATOM 609 C C . GLN A 1 79 ? 54.654 31.277 -38.568 1.00 43.34 79 GLN A C 1
ATOM 611 O O . GLN A 1 79 ? 53.643 30.654 -38.862 1.00 43.34 79 GLN A O 1
ATOM 616 N N . ASP A 1 80 ? 54.600 32.517 -38.076 1.00 41.22 80 ASP A N 1
ATOM 617 C CA . ASP A 1 80 ? 53.599 33.474 -38.568 1.00 41.22 80 ASP A CA 1
ATOM 618 C C . ASP A 1 80 ? 54.313 34.821 -38.744 1.00 41.22 80 ASP A C 1
ATOM 620 O O . ASP A 1 80 ? 54.414 35.658 -37.842 1.00 41.22 80 ASP A O 1
ATOM 624 N N . ASP A 1 81 ? 54.959 34.959 -39.901 1.00 50.94 81 ASP A N 1
ATOM 625 C CA . ASP A 1 81 ? 55.593 36.194 -40.339 1.00 50.94 81 ASP A CA 1
ATOM 626 C C . ASP A 1 81 ? 54.504 37.032 -41.027 1.00 50.94 81 ASP A C 1
ATOM 628 O O . ASP A 1 81 ? 54.029 36.666 -42.103 1.00 50.94 81 ASP A O 1
ATOM 632 N N . GLY A 1 82 ? 54.084 38.148 -40.416 1.00 51.56 82 GLY A N 1
ATOM 633 C CA . GLY A 1 82 ? 52.906 38.856 -40.923 1.00 51.56 82 GLY A CA 1
ATOM 634 C C . GLY A 1 82 ? 52.653 40.302 -40.498 1.00 51.56 82 GLY A C 1
ATOM 635 O O . GLY A 1 82 ? 51.497 40.703 -40.529 1.00 51.56 82 GLY A O 1
ATOM 636 N N . TYR A 1 83 ? 53.662 41.118 -40.156 1.00 51.97 83 TYR A N 1
ATOM 637 C CA . TYR A 1 83 ? 53.483 42.584 -40.098 1.00 51.97 83 TYR A CA 1
ATOM 638 C C . TYR A 1 83 ? 54.675 43.327 -40.721 1.00 51.97 83 TYR A C 1
ATOM 640 O O . TYR A 1 83 ? 55.810 43.218 -40.262 1.00 51.97 83 TYR A O 1
ATOM 648 N N . SER A 1 84 ? 54.396 44.057 -41.807 1.00 56.34 84 SER A N 1
ATOM 649 C CA . SER A 1 84 ? 55.325 44.958 -42.503 1.00 56.34 84 SER A CA 1
ATOM 650 C C . SER A 1 84 ? 55.282 46.363 -41.880 1.00 56.34 84 SER A C 1
ATOM 652 O O . SER A 1 84 ? 54.249 46.744 -41.330 1.00 56.34 84 SER A O 1
ATOM 654 N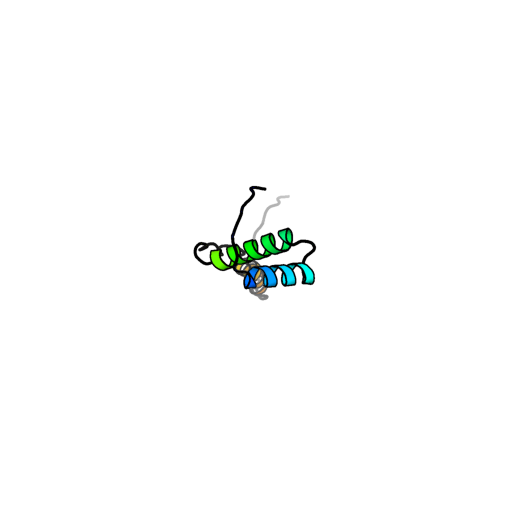 N . PHE A 1 85 ? 56.416 47.072 -41.959 1.00 58.00 85 PHE A N 1
ATOM 655 C CA . PHE A 1 85 ? 56.733 48.370 -41.335 1.00 58.00 85 PHE A CA 1
ATOM 656 C C . PHE A 1 85 ? 55.779 49.523 -41.678 1.00 58.00 85 PHE A C 1
ATOM 658 O O . PHE A 1 85 ? 55.322 49.598 -42.841 1.00 58.00 85 PHE A O 1
#

Secondary structure (DSSP, 8-state):
---------HHHHHHHHHHHHHH-S-HHHHHHHHHHHHHHHHGGGS--------HHHHHHHHHHTTTS-TTTTS-----------